Protein AF-A0A225UL56-F1 (afdb_monomer)

Mean predicted aligned error: 12.38 Å

Structure (mmCIF, N/CA/C/O backbone):
data_AF-A0A225UL56-F1
#
_entry.id   AF-A0A225UL56-F1
#
loop_
_atom_site.group_PDB
_atom_site.id
_atom_site.type_symbol
_atom_site.label_atom_id
_atom_site.label_alt_id
_atom_site.label_comp_id
_atom_site.label_asym_id
_atom_site.label_entity_id
_atom_site.label_seq_id
_atom_site.pdbx_PDB_ins_code
_atom_site.Cartn_x
_atom_site.Cartn_y
_atom_site.Cartn_z
_atom_site.occupancy
_atom_site.B_iso_or_equiv
_atom_site.auth_seq_id
_atom_site.auth_comp_id
_atom_site.auth_asym_id
_atom_site.auth_atom_id
_atom_site.pdbx_PDB_model_num
ATOM 1 N N . MET A 1 1 ? -12.114 10.632 40.392 1.00 34.44 1 MET A N 1
ATOM 2 C CA . MET A 1 1 ? -12.798 10.883 39.107 1.00 34.44 1 MET A CA 1
ATOM 3 C C . MET A 1 1 ? -12.278 9.846 38.124 1.00 34.44 1 MET A C 1
ATOM 5 O O . MET A 1 1 ? -11.127 9.931 37.716 1.00 34.44 1 MET A O 1
ATOM 9 N N . VAL A 1 2 ? -13.043 8.779 37.888 1.00 37.81 2 VAL A N 1
ATOM 10 C CA . VAL A 1 2 ? -12.653 7.705 36.964 1.00 37.81 2 VAL A CA 1
ATOM 11 C C . VAL A 1 2 ? -12.812 8.267 35.557 1.00 37.81 2 VAL A C 1
ATOM 13 O O . VAL A 1 2 ? -13.926 8.554 35.137 1.00 37.81 2 VAL A O 1
ATOM 16 N N . SER A 1 3 ? -11.691 8.495 34.872 1.00 35.12 3 SER A N 1
ATOM 17 C CA . SER A 1 3 ? -11.673 8.811 33.445 1.00 35.12 3 SER A CA 1
ATOM 18 C C . SER A 1 3 ? -12.254 7.604 32.708 1.00 35.12 3 SER A C 1
ATOM 20 O O . SER A 1 3 ? -11.612 6.560 32.590 1.00 35.12 3 SER A O 1
ATOM 22 N N . THR A 1 4 ? -13.517 7.715 32.305 1.00 38.25 4 THR A N 1
ATOM 23 C CA . THR A 1 4 ? -14.174 6.797 31.379 1.00 38.25 4 THR A CA 1
ATOM 24 C C . THR A 1 4 ? -13.360 6.791 30.092 1.00 38.25 4 THR A C 1
ATOM 26 O O . THR A 1 4 ? -13.407 7.742 29.317 1.00 38.25 4 THR A O 1
ATOM 29 N N . LYS A 1 5 ? -12.557 5.740 29.891 1.00 45.22 5 LYS A N 1
ATOM 30 C CA . LYS A 1 5 ? -11.929 5.462 28.599 1.00 45.22 5 LYS A CA 1
ATOM 31 C C . LYS A 1 5 ? -13.057 5.286 27.587 1.00 45.22 5 LYS A C 1
ATOM 33 O O . LYS A 1 5 ? -13.780 4.295 27.662 1.00 45.22 5 LYS A O 1
ATOM 38 N N . GLU A 1 6 ? -13.212 6.244 26.680 1.00 49.12 6 GLU A N 1
ATOM 39 C CA . GLU A 1 6 ? -14.076 6.092 25.513 1.00 49.12 6 GLU A CA 1
ATOM 40 C C . GLU A 1 6 ? -13.700 4.795 24.795 1.00 49.12 6 GLU A C 1
ATOM 42 O O . GLU A 1 6 ? -12.544 4.582 24.408 1.00 49.12 6 GLU A O 1
ATOM 47 N N . VAL A 1 7 ? -14.673 3.899 24.661 1.00 53.78 7 VAL A N 1
ATOM 48 C CA . VAL A 1 7 ? -14.524 2.689 23.860 1.00 53.78 7 VAL A CA 1
ATOM 49 C C . VAL A 1 7 ? -14.506 3.145 22.407 1.00 53.78 7 VAL A C 1
ATOM 51 O O . VAL A 1 7 ? -15.547 3.420 21.821 1.00 53.78 7 VAL A O 1
ATOM 54 N N . LYS A 1 8 ? -13.306 3.296 21.841 1.00 65.88 8 LYS A N 1
ATOM 55 C CA . LYS A 1 8 ? -13.138 3.664 20.434 1.00 65.88 8 LYS A CA 1
ATOM 56 C C . LYS A 1 8 ? -13.621 2.508 19.566 1.00 65.88 8 LYS A C 1
ATOM 58 O O . LYS A 1 8 ? -12.985 1.455 19.529 1.00 65.88 8 LYS A O 1
ATOM 63 N N . LYS A 1 9 ? -14.758 2.712 18.910 1.00 79.00 9 LYS A N 1
ATOM 64 C CA . LYS A 1 9 ? -15.324 1.794 17.927 1.00 79.00 9 LYS A CA 1
ATOM 65 C C . LYS A 1 9 ? -14.657 2.033 16.576 1.00 79.00 9 LYS A C 1
ATOM 67 O O . LYS A 1 9 ? -14.418 3.180 16.208 1.00 79.00 9 LYS A O 1
ATOM 72 N N . LEU A 1 10 ? -14.321 0.956 15.873 1.00 82.31 10 LEU A N 1
ATOM 73 C CA . LEU A 1 10 ? -13.867 1.044 14.491 1.00 82.31 10 LEU A CA 1
ATOM 74 C C . LEU A 1 10 ? -15.100 1.078 13.583 1.00 82.31 10 LEU A C 1
ATOM 76 O O . LEU A 1 10 ? -15.947 0.191 13.681 1.00 82.31 10 LEU A O 1
ATOM 80 N N . VAL A 1 11 ? -15.182 2.104 12.742 1.00 85.94 11 VAL A N 1
ATOM 81 C CA . VAL A 1 11 ? -16.261 2.320 11.774 1.00 85.94 11 VAL A CA 1
ATOM 82 C C . VAL A 1 11 ? -15.654 2.571 10.400 1.00 85.94 11 VAL A C 1
ATOM 84 O O . VAL A 1 11 ? -14.568 3.151 10.293 1.00 85.94 11 VAL A O 1
ATOM 87 N N . TRP A 1 12 ? -16.348 2.114 9.369 1.00 85.56 12 TRP A N 1
ATOM 88 C CA . TRP A 1 12 ? -16.121 2.523 7.993 1.00 85.56 12 TRP A CA 1
ATOM 89 C C . TRP A 1 12 ? -17.016 3.710 7.693 1.00 85.56 12 TRP A C 1
ATOM 91 O O . TRP A 1 12 ? -18.148 3.758 8.160 1.00 85.56 12 TRP A O 1
ATOM 101 N N . HIS A 1 13 ? -16.497 4.658 6.933 1.00 87.06 13 HIS A N 1
ATOM 102 C CA . HIS A 1 13 ? -17.225 5.849 6.533 1.00 87.06 13 HIS A CA 1
ATOM 103 C C . HIS A 1 13 ? -17.124 5.956 5.020 1.00 87.06 13 HIS A C 1
ATOM 105 O O . HIS A 1 13 ? -16.009 6.018 4.490 1.00 87.06 13 HIS A O 1
ATOM 111 N N . ASP A 1 14 ? -18.266 5.967 4.343 1.00 84.69 14 ASP A N 1
ATOM 112 C CA . ASP A 1 14 ? -18.319 6.196 2.905 1.00 84.69 14 ASP A CA 1
ATOM 113 C C . ASP A 1 14 ? -18.088 7.681 2.599 1.00 84.69 14 ASP A C 1
ATOM 115 O O . ASP A 1 14 ? -18.605 8.560 3.287 1.00 84.69 14 ASP A O 1
ATOM 119 N N . VAL A 1 15 ? -17.241 7.980 1.617 1.00 84.31 15 VAL A N 1
ATOM 120 C CA . VAL A 1 15 ? -16.851 9.368 1.317 1.00 84.31 15 VAL A CA 1
ATOM 121 C C . VAL A 1 15 ? -17.956 10.117 0.569 1.00 84.31 15 VAL A C 1
ATOM 123 O O . VAL A 1 15 ? -18.058 11.332 0.724 1.00 84.31 15 VAL A O 1
ATOM 126 N N . ASP A 1 16 ? -18.775 9.410 -0.210 1.00 83.50 16 ASP A N 1
ATOM 127 C CA . ASP A 1 16 ? -19.779 9.999 -1.092 1.00 83.50 16 ASP A CA 1
ATOM 128 C C . ASP A 1 16 ? -21.167 10.050 -0.434 1.00 83.50 16 ASP A C 1
ATOM 130 O O . ASP A 1 16 ? -21.890 11.034 -0.602 1.00 83.50 16 ASP A O 1
ATOM 134 N N . SER A 1 17 ? -21.551 9.013 0.320 1.00 80.56 17 SER A N 1
ATOM 135 C CA . SER A 1 17 ? -22.854 8.915 0.991 1.00 80.56 17 SER A CA 1
ATOM 136 C C . SER A 1 17 ? -22.853 9.406 2.442 1.00 80.56 17 SER A C 1
ATOM 138 O O . SER A 1 17 ? -23.930 9.585 3.009 1.00 80.56 17 SER A O 1
ATOM 140 N N . GLU A 1 18 ? -21.675 9.639 3.038 1.00 78.88 18 GLU A N 1
ATOM 141 C CA . GLU A 1 18 ? -21.493 9.951 4.470 1.00 78.88 18 GLU A CA 1
ATOM 142 C C . GLU A 1 18 ? -22.107 8.896 5.413 1.00 78.88 18 GLU A C 1
ATOM 144 O O . GLU A 1 18 ? -22.365 9.151 6.591 1.00 78.88 18 GLU A O 1
ATOM 149 N N . GLU A 1 19 ? -22.350 7.685 4.907 1.00 81.12 19 GLU A N 1
ATOM 150 C CA . GLU A 1 19 ? -22.890 6.593 5.705 1.00 81.12 19 GLU A CA 1
ATOM 151 C C . GLU A 1 19 ? -21.788 5.900 6.509 1.00 81.12 19 GLU A C 1
ATOM 153 O O . GLU A 1 19 ? -20.673 5.661 6.032 1.00 81.12 19 GLU A O 1
ATOM 158 N N . GLU A 1 20 ? -22.126 5.538 7.747 1.00 81.38 20 GLU A N 1
ATOM 159 C CA . GLU A 1 20 ? -21.243 4.791 8.633 1.00 81.38 20 GLU A CA 1
ATOM 160 C C . GLU A 1 20 ? -21.625 3.309 8.667 1.00 81.38 20 GLU A C 1
ATOM 162 O O . GLU A 1 20 ? -22.771 2.943 8.938 1.00 81.38 20 GLU A O 1
ATOM 167 N N . TYR A 1 21 ? -20.633 2.447 8.457 1.00 78.38 21 TYR A N 1
ATOM 168 C CA . TYR A 1 21 ? -20.778 0.997 8.485 1.00 78.38 21 TYR A CA 1
ATOM 169 C C . TYR A 1 21 ? -19.940 0.388 9.612 1.00 78.38 21 TYR A C 1
ATOM 171 O O . TYR A 1 21 ? -18.790 0.766 9.855 1.00 78.38 21 TYR A O 1
ATOM 179 N N . GLU A 1 22 ? -20.505 -0.595 10.313 1.00 72.44 22 GLU A N 1
ATOM 180 C CA . GLU A 1 22 ? -19.836 -1.286 11.415 1.00 72.44 22 GLU A CA 1
ATOM 181 C C . GLU A 1 22 ? -19.309 -2.662 10.989 1.00 72.44 22 GLU A C 1
ATOM 183 O O . GLU A 1 22 ? -20.004 -3.460 10.353 1.00 72.44 22 GLU A O 1
ATOM 188 N N . LEU A 1 23 ? -18.105 -3.005 11.450 1.00 66.94 23 LEU A N 1
ATOM 189 C CA . LEU A 1 23 ? -17.607 -4.383 11.426 1.00 66.94 23 LEU A CA 1
ATOM 190 C C . LEU A 1 23 ? -18.584 -5.286 12.210 1.00 66.94 23 LEU A C 1
ATOM 192 O O . LEU A 1 23 ? -18.808 -5.018 13.394 1.00 66.94 23 LEU A O 1
ATOM 196 N N . PRO A 1 24 ? -19.171 -6.352 11.617 1.00 53.41 24 PRO A N 1
ATOM 197 C CA . PRO A 1 24 ? -18.572 -7.228 10.610 1.00 53.41 24 PRO A CA 1
ATOM 198 C C . PRO A 1 24 ? -19.297 -7.247 9.245 1.00 53.41 24 PRO A C 1
ATOM 200 O O . PRO A 1 24 ? -19.186 -8.246 8.526 1.00 53.41 24 PRO A O 1
ATOM 203 N N . GLN A 1 25 ? -20.059 -6.205 8.887 1.00 53.88 25 GLN A N 1
ATOM 204 C CA . GLN A 1 25 ? -20.783 -6.157 7.600 1.00 53.88 25 GLN A CA 1
ATOM 205 C C . GLN A 1 25 ? -19.860 -6.223 6.373 1.00 53.88 25 GLN A C 1
ATOM 207 O O . GLN A 1 25 ? -20.285 -6.683 5.316 1.00 53.88 25 GLN A O 1
ATOM 212 N N . ASP A 1 26 ? -18.586 -5.898 6.564 1.00 55.56 26 ASP A N 1
ATOM 213 C CA . ASP A 1 26 ? -17.459 -6.003 5.644 1.00 55.56 26 ASP A CA 1
ATOM 214 C C . ASP A 1 26 ? -17.478 -7.248 4.751 1.00 55.56 26 ASP A C 1
ATOM 216 O O . ASP A 1 26 ? -17.245 -7.140 3.555 1.00 55.56 26 ASP A O 1
ATOM 220 N N . LYS A 1 27 ? -17.799 -8.441 5.275 1.00 52.59 27 LYS A N 1
ATOM 221 C CA . LYS A 1 27 ? -17.777 -9.658 4.440 1.00 52.59 27 LYS A CA 1
ATOM 222 C C . LYS A 1 27 ? -18.789 -9.629 3.293 1.00 52.59 27 LYS A C 1
ATOM 224 O O . LYS A 1 27 ? -18.485 -10.173 2.242 1.00 52.59 27 LYS A O 1
ATOM 229 N N . ARG A 1 28 ? -19.948 -8.988 3.475 1.00 52.50 28 ARG A N 1
ATOM 230 C CA . ARG A 1 28 ? -20.975 -8.910 2.424 1.00 52.50 28 ARG A CA 1
ATOM 231 C C . ARG A 1 28 ? -20.579 -7.954 1.302 1.00 52.50 28 ARG A C 1
ATOM 233 O O . ARG A 1 28 ? -20.776 -8.292 0.145 1.00 52.50 28 ARG A O 1
ATOM 240 N N . MET A 1 29 ? -19.930 -6.835 1.631 1.00 56.97 29 MET A N 1
ATOM 241 C CA . MET A 1 29 ? -19.475 -5.860 0.629 1.00 56.97 29 MET A CA 1
ATOM 242 C C . MET A 1 29 ? -18.429 -6.442 -0.336 1.00 56.97 29 MET A C 1
ATOM 244 O O . MET A 1 29 ? -18.425 -6.094 -1.510 1.00 56.97 29 MET A O 1
ATOM 248 N N . PHE A 1 30 ? -17.576 -7.368 0.122 1.00 57.66 30 PHE A N 1
ATOM 249 C CA . PHE A 1 30 ? -16.600 -8.045 -0.751 1.00 57.66 30 PHE A CA 1
ATOM 250 C C . PHE A 1 30 ? -17.157 -9.292 -1.457 1.00 57.66 30 PHE A C 1
ATOM 252 O O . PHE A 1 30 ? -16.570 -9.745 -2.439 1.00 57.66 30 PHE A O 1
ATOM 259 N N . GLU A 1 31 ? -18.251 -9.876 -0.956 1.00 54.19 31 GLU A N 1
ATOM 260 C CA . GLU A 1 31 ? -18.890 -11.069 -1.534 1.00 54.19 31 GLU A CA 1
ATOM 261 C C . GLU A 1 31 ? -19.831 -10.724 -2.702 1.00 54.19 31 GLU A C 1
ATOM 263 O O . GLU A 1 31 ? -19.957 -11.532 -3.622 1.00 54.19 31 GLU A O 1
ATOM 268 N N . ASP A 1 32 ? -20.415 -9.520 -2.722 1.00 56.44 32 ASP A N 1
ATOM 269 C CA . ASP A 1 32 ? -2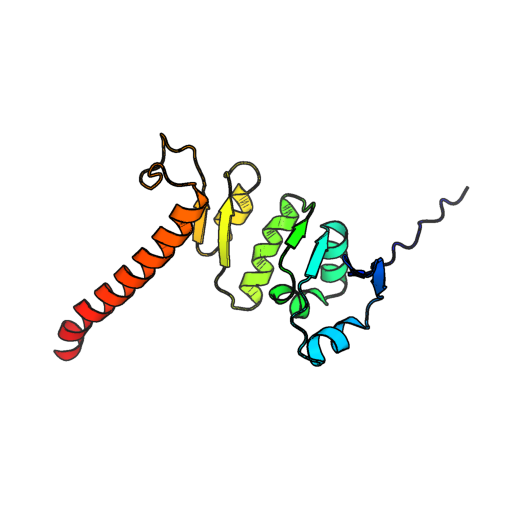1.355 -9.080 -3.769 1.00 56.44 32 ASP A CA 1
ATOM 270 C C . ASP A 1 32 ? -20.674 -8.579 -5.063 1.00 56.44 32 ASP A C 1
ATOM 272 O O . ASP A 1 32 ? -21.344 -8.223 -6.032 1.00 56.44 32 ASP A O 1
ATOM 276 N N . GLY A 1 33 ? -19.338 -8.624 -5.136 1.00 54.62 33 GLY A N 1
ATOM 277 C CA . GLY A 1 33 ? -18.587 -8.315 -6.359 1.00 54.62 33 GLY A CA 1
ATOM 278 C C . GLY A 1 33 ? -18.495 -6.825 -6.696 1.00 54.62 33 GLY A C 1
ATOM 279 O O . GLY A 1 33 ? -18.122 -6.484 -7.819 1.00 54.62 33 GLY A O 1
ATOM 280 N N . GLU A 1 34 ? -18.809 -5.944 -5.746 1.00 62.03 34 GLU A N 1
ATOM 281 C CA . GLU A 1 34 ? -18.549 -4.514 -5.885 1.00 62.03 34 GLU A CA 1
ATOM 282 C C . GLU A 1 34 ? -17.050 -4.231 -5.711 1.00 62.03 34 GLU A C 1
ATOM 284 O O . GLU A 1 34 ? -16.389 -4.753 -4.808 1.00 62.03 34 GLU A O 1
ATOM 289 N N . ASP A 1 35 ? -16.487 -3.415 -6.606 1.00 67.50 35 ASP A N 1
ATOM 290 C CA . ASP A 1 35 ? -15.071 -3.041 -6.580 1.00 67.50 35 ASP A CA 1
ATOM 291 C C . ASP A 1 35 ? -14.843 -1.949 -5.521 1.00 67.50 35 ASP A C 1
ATOM 293 O O . ASP A 1 35 ? -14.681 -0.768 -5.818 1.00 67.50 35 ASP A O 1
ATOM 297 N N . VAL A 1 36 ? -14.925 -2.340 -4.246 1.00 75.19 36 VAL A N 1
ATOM 298 C CA . VAL A 1 36 ? -14.833 -1.416 -3.108 1.00 75.19 36 VAL A CA 1
ATOM 299 C C . VAL A 1 36 ? -13.375 -1.143 -2.765 1.00 75.19 36 VAL A C 1
ATOM 301 O O . VAL A 1 36 ? -12.644 -2.059 -2.371 1.00 75.19 36 VAL A O 1
ATOM 304 N N . GLU A 1 37 ? -12.956 0.123 -2.868 1.00 83.06 37 GLU A N 1
ATOM 305 C CA . GLU A 1 37 ? -11.645 0.614 -2.436 1.00 83.06 37 GLU A CA 1
ATOM 306 C C . GLU A 1 37 ? -11.631 1.131 -1.004 1.00 83.06 37 GLU A C 1
ATOM 308 O O . GLU A 1 37 ? -12.336 2.068 -0.650 1.00 83.06 37 GLU A O 1
ATOM 313 N N . LEU A 1 38 ? -10.763 0.544 -0.174 1.00 85.88 38 LEU A N 1
ATOM 314 C CA . LEU A 1 38 ? -10.653 0.921 1.229 1.00 85.88 38 LEU A CA 1
ATOM 315 C C . LEU A 1 38 ? -9.478 1.870 1.469 1.00 85.88 38 LEU A C 1
ATOM 317 O O . LEU A 1 38 ? -8.367 1.690 0.951 1.00 85.88 38 LEU A O 1
ATOM 321 N N . ALA A 1 39 ? -9.708 2.827 2.364 1.00 88.31 39 ALA A N 1
ATOM 322 C CA . ALA A 1 39 ? -8.688 3.679 2.953 1.00 88.31 39 ALA A CA 1
ATOM 323 C C . ALA A 1 39 ? -8.654 3.473 4.472 1.00 88.31 39 ALA A C 1
ATOM 325 O O . ALA A 1 39 ? -9.683 3.517 5.142 1.00 88.31 39 ALA A O 1
ATOM 326 N N . VAL A 1 40 ? -7.466 3.251 5.037 1.00 87.94 40 VAL A N 1
ATOM 327 C CA . VAL A 1 40 ? -7.303 2.921 6.461 1.00 87.94 40 VAL A CA 1
ATOM 328 C C . VAL A 1 40 ? -6.322 3.881 7.126 1.00 87.94 40 VAL A C 1
ATOM 330 O O . VAL A 1 40 ? -5.233 4.147 6.619 1.00 87.94 40 VAL A O 1
ATOM 333 N N . THR A 1 41 ? -6.695 4.388 8.302 1.00 88.44 41 THR A N 1
ATOM 334 C CA . THR A 1 41 ? -5.808 5.208 9.142 1.00 88.44 41 THR A CA 1
ATOM 335 C C . THR A 1 41 ? -4.867 4.337 9.976 1.00 88.44 41 THR A C 1
ATOM 337 O O . THR A 1 41 ? -5.194 3.203 10.323 1.00 88.44 41 THR A O 1
ATOM 340 N N . GLY A 1 42 ? -3.714 4.867 10.391 1.00 84.50 42 GLY A N 1
ATOM 341 C CA . GLY A 1 42 ? -2.747 4.105 11.193 1.00 84.50 42 GLY A CA 1
ATOM 342 C C . GLY A 1 42 ? -3.301 3.523 12.496 1.00 84.50 42 GLY A C 1
ATOM 343 O O . GLY A 1 42 ? -2.944 2.407 12.872 1.00 84.50 42 GLY A O 1
ATOM 344 N N . VAL A 1 43 ? -4.225 4.223 13.160 1.00 85.75 43 VAL A N 1
ATOM 345 C CA . VAL A 1 43 ? -4.879 3.714 14.378 1.00 85.75 43 VAL A CA 1
ATOM 346 C C . VAL A 1 43 ? -5.811 2.544 14.047 1.00 85.75 43 VAL A C 1
ATOM 348 O O . VAL A 1 43 ? -5.752 1.509 14.712 1.00 85.75 43 VAL A O 1
ATOM 351 N N . ALA A 1 44 ? -6.623 2.683 12.995 1.00 86.50 44 ALA A N 1
ATOM 352 C CA . ALA A 1 44 ? -7.512 1.627 12.516 1.00 86.50 44 ALA A CA 1
ATOM 353 C C . ALA A 1 44 ? -6.732 0.390 12.051 1.00 86.50 44 ALA A C 1
ATOM 355 O O . ALA A 1 44 ? -7.101 -0.733 12.382 1.00 86.50 44 ALA A O 1
ATOM 356 N N . PHE A 1 45 ? -5.603 0.583 11.365 1.00 83.88 45 PHE A N 1
ATOM 357 C CA . PHE A 1 45 ? -4.736 -0.505 10.922 1.00 83.88 45 PHE A CA 1
ATOM 358 C C . PHE A 1 45 ? -4.221 -1.344 12.094 1.00 83.88 45 PHE A C 1
ATOM 360 O O . PHE A 1 45 ? -4.321 -2.569 12.063 1.00 83.88 45 PHE A O 1
ATOM 367 N N . VAL A 1 46 ? -3.709 -0.705 13.154 1.00 82.56 46 VAL A N 1
ATOM 368 C CA . VAL A 1 46 ? -3.242 -1.413 14.360 1.00 82.56 46 VAL A CA 1
ATOM 369 C C . VAL A 1 46 ? -4.381 -2.209 15.002 1.00 82.56 46 VAL A C 1
ATOM 371 O O . VAL A 1 46 ? -4.172 -3.340 15.443 1.00 82.56 46 VAL A O 1
ATOM 374 N N . TYR A 1 47 ? -5.594 -1.655 15.001 1.00 84.62 47 TYR A N 1
ATOM 375 C CA . TYR A 1 47 ? -6.777 -2.328 15.527 1.00 84.62 47 TYR A CA 1
ATOM 376 C C . TYR A 1 47 ? -7.180 -3.550 14.677 1.00 84.62 47 TYR A C 1
ATOM 378 O O . TYR A 1 47 ? -7.325 -4.650 15.210 1.00 84.62 47 TYR A O 1
ATOM 386 N N . LEU A 1 48 ? -7.253 -3.410 13.348 1.00 81.88 48 LEU A N 1
ATOM 387 C CA . LEU A 1 48 ? -7.529 -4.504 12.398 1.00 81.88 48 LEU A CA 1
ATOM 388 C C . LEU A 1 48 ? -6.481 -5.621 12.463 1.00 81.88 48 LEU A C 1
ATOM 390 O O . LEU A 1 48 ? -6.799 -6.807 12.334 1.00 81.88 48 LEU A O 1
ATOM 394 N N . VAL A 1 49 ? -5.220 -5.245 12.679 1.00 81.12 49 VAL A N 1
ATOM 395 C CA . VAL A 1 49 ? -4.110 -6.169 12.910 1.00 81.12 49 VAL A CA 1
ATOM 396 C C . VAL A 1 49 ? -4.318 -6.969 14.193 1.00 81.12 49 VAL A C 1
ATOM 398 O O . VAL A 1 49 ? -4.147 -8.188 14.165 1.00 81.12 49 VAL A O 1
ATOM 401 N N . ALA A 1 50 ? -4.687 -6.309 15.295 1.00 82.56 50 ALA A N 1
ATOM 402 C CA . ALA A 1 50 ? -4.925 -6.960 16.581 1.00 82.56 50 ALA A CA 1
ATOM 403 C C . ALA A 1 50 ? -6.129 -7.917 16.537 1.00 82.56 50 ALA A C 1
ATOM 405 O O . ALA A 1 50 ? -6.096 -8.969 17.169 1.00 82.56 50 ALA A O 1
ATOM 406 N N . MET A 1 51 ? -7.153 -7.594 15.741 1.00 80.56 51 MET A N 1
ATOM 407 C CA . MET A 1 51 ? -8.317 -8.459 15.510 1.00 80.56 51 MET A CA 1
ATOM 408 C C . MET A 1 51 ? -8.054 -9.607 14.522 1.00 80.56 51 MET A C 1
ATOM 410 O O . MET A 1 51 ? -8.901 -10.480 14.353 1.00 80.56 51 MET A O 1
ATOM 414 N N . GLY A 1 52 ? -6.910 -9.614 13.829 1.00 79.12 52 GLY A N 1
ATOM 415 C CA . GLY A 1 52 ? -6.566 -10.642 12.842 1.00 79.12 52 GLY A CA 1
ATOM 416 C C . GLY A 1 52 ? -7.338 -10.559 11.519 1.00 79.12 52 GLY A C 1
ATOM 417 O O . GLY A 1 52 ? -7.143 -11.413 10.656 1.00 79.12 52 GLY A O 1
ATOM 418 N N . GLN A 1 53 ? -8.166 -9.531 11.315 1.00 78.88 53 GLN A N 1
ATOM 419 C CA . GLN A 1 53 ? -8.980 -9.379 10.102 1.00 78.88 53 GLN A CA 1
ATOM 420 C C . GLN A 1 53 ? -8.236 -8.725 8.933 1.00 78.88 53 GLN A C 1
ATOM 422 O O . GLN A 1 53 ? -8.685 -8.8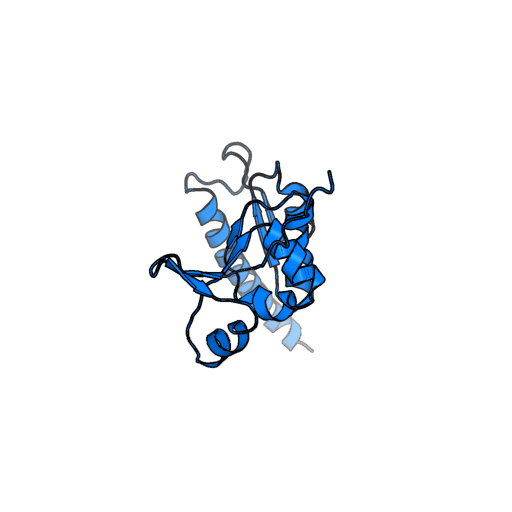00 7.793 1.00 78.88 53 GLN A O 1
ATOM 427 N N . ILE A 1 54 ? -7.052 -8.159 9.185 1.00 79.44 54 ILE A N 1
ATOM 428 C CA . ILE A 1 54 ? -6.282 -7.447 8.162 1.00 79.44 54 ILE A CA 1
ATOM 429 C C . ILE A 1 54 ? -5.970 -8.308 6.930 1.00 79.44 54 ILE A C 1
ATOM 431 O O . ILE A 1 54 ? -5.995 -7.796 5.821 1.00 79.44 54 ILE A O 1
ATOM 435 N N . LYS A 1 55 ? -5.729 -9.620 7.088 1.00 77.69 55 LYS A N 1
ATOM 436 C CA . LYS A 1 55 ? -5.277 -10.493 5.988 1.00 77.69 55 LYS A CA 1
ATOM 437 C C . LYS A 1 55 ? -6.251 -10.547 4.808 1.00 77.69 55 LYS A C 1
ATOM 439 O O . LYS A 1 55 ? -5.792 -10.568 3.674 1.00 77.69 55 LYS A O 1
ATOM 444 N N . GLY A 1 56 ? -7.557 -10.563 5.081 1.00 77.88 56 GLY A N 1
ATOM 445 C CA . GLY A 1 56 ? -8.584 -10.562 4.035 1.00 77.88 56 GLY A CA 1
ATOM 446 C C . GLY A 1 56 ? -8.761 -9.196 3.373 1.00 77.88 56 GLY A C 1
ATOM 447 O O . GLY A 1 56 ? -9.171 -9.128 2.227 1.00 77.88 56 GLY A O 1
ATOM 448 N N . LEU A 1 57 ? -8.395 -8.119 4.072 1.00 79.06 57 LEU A N 1
ATOM 449 C CA . LEU A 1 57 ? -8.586 -6.741 3.619 1.00 79.06 57 LEU A CA 1
ATOM 450 C C . LEU A 1 57 ? -7.345 -6.148 2.941 1.00 79.06 57 LEU A C 1
ATOM 452 O O . LEU A 1 57 ? -7.471 -5.155 2.242 1.00 79.06 57 LEU A O 1
ATOM 456 N N . LEU A 1 58 ? -6.151 -6.731 3.119 1.00 78.75 58 LEU A N 1
ATOM 457 C CA . LEU A 1 58 ? -4.888 -6.175 2.603 1.00 78.75 58 LEU A CA 1
ATOM 458 C C . LEU A 1 58 ? -4.954 -5.819 1.112 1.00 78.75 58 LEU A C 1
ATOM 460 O O . LEU A 1 58 ? -4.548 -4.729 0.737 1.00 78.75 58 LEU A O 1
ATOM 464 N N . LEU A 1 59 ? -5.498 -6.707 0.274 1.00 78.44 59 LEU A N 1
ATOM 465 C CA . LEU A 1 59 ? -5.606 -6.464 -1.170 1.00 78.44 59 LEU A CA 1
ATOM 466 C C . LEU A 1 59 ? -6.749 -5.501 -1.534 1.00 78.44 59 LEU A C 1
ATOM 468 O O . LEU A 1 59 ? -6.740 -4.945 -2.629 1.00 78.44 59 LEU A O 1
ATOM 472 N N . HIS A 1 60 ? -7.694 -5.277 -0.614 1.00 80.44 60 HIS A N 1
ATOM 473 C CA . HIS A 1 60 ? -8.808 -4.336 -0.759 1.00 80.44 60 HIS A CA 1
ATOM 474 C C . HIS A 1 60 ? -8.465 -2.903 -0.301 1.00 80.44 60 HIS A C 1
ATOM 476 O O . HIS A 1 60 ? -9.193 -1.956 -0.595 1.00 80.44 60 HIS A O 1
ATOM 482 N N . ILE A 1 61 ? -7.340 -2.714 0.396 1.00 83.50 61 ILE A N 1
ATOM 483 C CA . ILE A 1 61 ? -6.906 -1.408 0.897 1.00 83.50 61 ILE A CA 1
ATOM 484 C C . ILE A 1 61 ? -5.926 -0.774 -0.085 1.00 83.50 61 ILE A C 1
ATOM 486 O O . ILE A 1 61 ? -4.852 -1.306 -0.353 1.00 83.50 61 ILE A O 1
ATOM 490 N N . ARG A 1 62 ? -6.295 0.397 -0.603 1.00 83.31 62 ARG A N 1
ATOM 491 C CA . ARG A 1 62 ? -5.480 1.181 -1.544 1.00 83.31 62 ARG A CA 1
ATOM 492 C C . ARG A 1 62 ? -4.663 2.243 -0.830 1.00 83.31 62 ARG A C 1
ATOM 494 O O . ARG A 1 62 ? -3.532 2.528 -1.216 1.00 83.31 62 ARG A O 1
ATOM 501 N N . ILE A 1 63 ? -5.235 2.823 0.222 1.00 86.38 63 ILE A N 1
ATOM 502 C CA . ILE A 1 63 ? -4.672 3.991 0.894 1.00 86.38 63 ILE A CA 1
ATOM 503 C C . ILE A 1 63 ? -4.428 3.669 2.364 1.00 86.38 63 ILE A C 1
ATOM 505 O O . ILE A 1 63 ? -5.344 3.324 3.109 1.00 86.38 63 ILE A O 1
ATOM 509 N N . TYR A 1 64 ? -3.185 3.860 2.799 1.00 85.31 64 TYR A N 1
ATOM 510 C CA . TYR A 1 64 ? -2.803 3.843 4.207 1.00 85.31 64 TYR A CA 1
ATOM 511 C C . TYR A 1 64 ? -2.409 5.256 4.623 1.00 85.31 64 TYR A C 1
ATOM 513 O O . TYR A 1 64 ? -1.426 5.804 4.125 1.00 85.31 64 TYR A O 1
ATOM 521 N N . SER A 1 65 ? -3.164 5.865 5.534 1.00 86.00 65 SER A N 1
ATOM 522 C CA . SER A 1 65 ? -2.947 7.253 5.947 1.00 86.00 65 SER A CA 1
ATOM 523 C C . SER A 1 65 ? -2.464 7.351 7.392 1.00 86.00 65 SER A C 1
ATOM 525 O O . SER A 1 65 ? -2.795 6.533 8.251 1.00 86.00 65 SER A O 1
ATOM 527 N N . ARG A 1 66 ? -1.664 8.389 7.679 1.00 82.62 66 ARG A N 1
ATOM 528 C CA . ARG A 1 66 ? -1.182 8.710 9.040 1.00 82.62 66 ARG A CA 1
ATOM 529 C C . ARG A 1 66 ? -0.485 7.524 9.730 1.00 82.62 66 ARG A C 1
ATOM 531 O O . ARG A 1 66 ? -0.602 7.346 10.942 1.00 82.62 66 ARG A O 1
ATOM 538 N N . MET A 1 67 ? 0.231 6.714 8.954 1.00 79.75 67 MET A N 1
ATOM 539 C CA . MET A 1 67 ? 1.017 5.596 9.467 1.00 79.75 67 MET A CA 1
ATOM 540 C C . MET A 1 67 ? 2.252 6.127 10.198 1.00 79.75 67 MET A C 1
ATOM 542 O O . MET A 1 67 ? 2.918 7.053 9.737 1.00 79.75 67 MET A O 1
ATOM 546 N N . THR A 1 68 ? 2.582 5.536 11.343 1.00 71.38 68 THR A N 1
ATOM 547 C CA . THR A 1 68 ? 3.898 5.723 11.963 1.00 71.38 68 THR A CA 1
ATOM 548 C C . THR A 1 68 ? 4.978 5.044 11.122 1.00 71.38 68 THR A C 1
ATOM 550 O O . THR A 1 68 ? 4.682 4.160 10.319 1.00 71.38 68 THR A O 1
ATOM 553 N N . ARG A 1 69 ? 6.248 5.419 11.330 1.00 63.34 69 ARG A N 1
ATOM 554 C CA . ARG A 1 69 ? 7.406 4.814 10.638 1.00 63.34 69 ARG A CA 1
ATOM 555 C C . ARG A 1 69 ? 7.421 3.278 10.741 1.00 63.34 69 ARG A C 1
ATOM 557 O O . ARG A 1 69 ? 7.671 2.608 9.746 1.00 63.34 69 ARG A O 1
ATOM 564 N N . ASP A 1 70 ? 7.030 2.726 11.893 1.00 61.88 70 ASP A N 1
ATOM 565 C CA . ASP A 1 70 ? 6.852 1.275 12.091 1.00 61.88 70 ASP A CA 1
ATOM 566 C C . ASP A 1 70 ? 5.599 0.706 11.400 1.00 61.88 70 ASP A C 1
ATOM 568 O O . ASP A 1 70 ? 5.531 -0.479 11.088 1.00 61.88 70 ASP A O 1
ATOM 572 N N . GLY A 1 71 ? 4.597 1.541 11.126 1.00 55.25 71 GLY A N 1
ATOM 573 C CA . GLY A 1 71 ? 3.384 1.164 10.404 1.00 55.25 71 GLY A CA 1
ATOM 574 C C . GLY A 1 71 ? 3.633 0.878 8.921 1.00 55.25 71 GLY A C 1
ATOM 575 O O . GLY A 1 71 ? 2.993 -0.010 8.364 1.00 55.25 71 GLY A O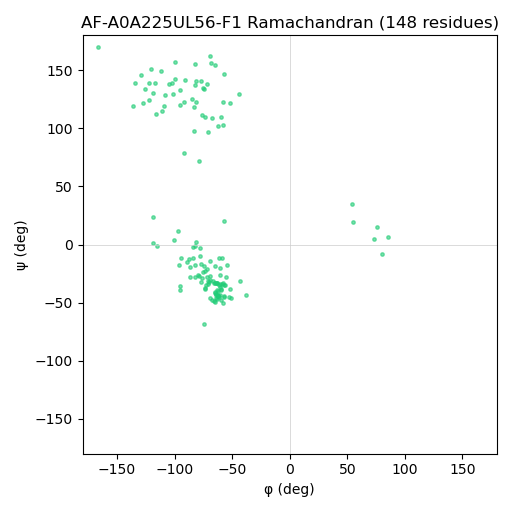 1
ATOM 576 N N . ILE A 1 72 ? 4.601 1.554 8.289 1.00 55.62 72 ILE A N 1
ATOM 577 C CA . ILE A 1 72 ? 4.983 1.306 6.885 1.00 55.62 72 ILE A CA 1
ATOM 578 C C . ILE A 1 72 ? 5.732 -0.040 6.743 1.00 55.62 72 ILE A C 1
ATOM 580 O O . ILE A 1 72 ? 5.660 -0.690 5.700 1.00 55.62 72 ILE A O 1
ATOM 584 N N . VAL A 1 73 ? 6.311 -0.567 7.834 1.00 51.78 73 VAL A N 1
ATOM 585 C CA . VAL A 1 73 ? 6.776 -1.971 7.918 1.00 51.78 73 VAL A CA 1
ATOM 586 C C . VAL A 1 73 ? 5.608 -2.963 7.735 1.00 51.78 73 VAL A C 1
ATOM 588 O O . VAL A 1 73 ? 5.823 -4.142 7.452 1.00 51.78 73 VAL A O 1
ATOM 591 N N . GLY A 1 74 ? 4.355 -2.490 7.774 1.00 52.91 74 GLY A N 1
ATOM 592 C CA . GLY A 1 74 ? 3.162 -3.207 7.316 1.00 52.91 74 GLY A CA 1
ATOM 593 C C . GLY A 1 74 ? 3.235 -3.710 5.865 1.00 52.91 74 GLY A C 1
ATOM 594 O O . GLY A 1 74 ? 2.535 -4.667 5.529 1.00 52.91 74 GLY A O 1
ATOM 595 N N . GLY A 1 75 ? 4.146 -3.188 5.034 1.00 57.50 75 GLY A N 1
ATOM 596 C CA . GLY A 1 75 ? 4.499 -3.789 3.741 1.00 57.50 75 GLY A CA 1
ATOM 597 C C . GLY A 1 75 ? 4.957 -5.252 3.855 1.00 57.50 75 GLY A C 1
ATOM 598 O O . GLY A 1 75 ? 4.694 -6.052 2.960 1.00 57.50 75 GLY A O 1
ATOM 599 N N . LYS A 1 76 ? 5.530 -5.660 4.998 1.00 62.84 76 LYS A N 1
ATOM 600 C CA . LYS A 1 76 ? 5.880 -7.063 5.269 1.00 62.84 76 LYS A CA 1
ATOM 601 C C . LYS A 1 76 ? 4.672 -7.995 5.216 1.00 62.84 76 LYS A C 1
ATOM 603 O O . LYS A 1 76 ? 4.789 -9.113 4.728 1.00 62.84 76 LYS A O 1
ATOM 608 N N . ARG A 1 77 ? 3.496 -7.521 5.634 1.00 67.00 77 ARG A N 1
ATOM 609 C CA . ARG A 1 77 ? 2.269 -8.330 5.614 1.00 67.00 77 ARG A CA 1
ATOM 610 C C . ARG A 1 77 ? 1.730 -8.553 4.205 1.00 67.00 77 ARG A C 1
ATOM 612 O O . ARG A 1 77 ? 1.132 -9.591 3.963 1.00 67.00 77 ARG A O 1
ATOM 619 N N . HIS A 1 78 ? 1.986 -7.632 3.277 1.00 68.25 78 HIS A N 1
ATOM 620 C CA . HIS A 1 78 ? 1.689 -7.851 1.858 1.00 68.25 78 HIS A CA 1
ATOM 621 C C . HIS A 1 78 ? 2.612 -8.912 1.249 1.00 68.25 78 HIS A C 1
ATOM 623 O O . HIS A 1 78 ? 2.203 -9.653 0.367 1.00 68.25 78 HIS A O 1
ATOM 629 N N . MET A 1 79 ? 3.846 -9.045 1.740 1.00 60.72 79 MET A N 1
ATOM 630 C CA . MET A 1 79 ? 4.725 -10.137 1.306 1.00 60.72 79 MET A CA 1
ATOM 631 C C . MET A 1 79 ? 4.251 -11.493 1.844 1.00 60.72 79 MET A C 1
ATOM 633 O O . MET A 1 79 ? 4.345 -12.501 1.150 1.00 60.72 79 MET A O 1
ATOM 637 N N . GLU A 1 80 ? 3.682 -11.523 3.054 1.00 69.19 80 GLU A N 1
ATOM 638 C CA . GLU A 1 80 ? 3.109 -12.737 3.655 1.00 69.19 80 GLU A CA 1
ATOM 639 C C . GLU A 1 80 ? 1.888 -13.285 2.894 1.00 69.19 80 GLU A C 1
ATOM 641 O O . GLU A 1 80 ? 1.556 -14.458 3.062 1.00 69.19 80 GLU A O 1
ATOM 646 N N . THR A 1 81 ? 1.229 -12.487 2.044 1.00 69.44 81 THR A N 1
ATOM 647 C CA . THR A 1 81 ? 0.148 -12.972 1.165 1.00 69.44 81 THR A CA 1
ATOM 648 C C . THR A 1 81 ? 0.665 -13.597 -0.135 1.00 69.44 81 THR A C 1
ATOM 650 O O . THR A 1 81 ? -0.132 -14.092 -0.927 1.00 69.44 81 THR A O 1
ATOM 653 N N . GLY A 1 82 ? 1.985 -13.602 -0.361 1.00 71.69 82 GLY A N 1
ATOM 654 C CA . GLY A 1 82 ? 2.608 -14.083 -1.597 1.00 71.69 82 GLY A CA 1
ATOM 655 C C . GLY A 1 82 ? 2.675 -13.034 -2.711 1.00 71.69 82 GLY A C 1
ATOM 656 O O . GLY A 1 82 ? 3.076 -13.363 -3.827 1.00 71.69 82 GLY A O 1
ATOM 657 N N . ALA A 1 83 ? 2.308 -11.778 -2.437 1.00 75.81 83 ALA A N 1
ATOM 658 C CA . ALA A 1 83 ? 2.401 -10.704 -3.417 1.00 75.81 83 ALA A CA 1
ATOM 659 C C . ALA A 1 83 ? 3.847 -10.205 -3.582 1.00 75.81 83 ALA A C 1
ATOM 661 O O . ALA A 1 83 ? 4.591 -10.023 -2.613 1.00 75.81 83 ALA A O 1
ATOM 662 N N . THR A 1 84 ? 4.239 -9.912 -4.825 1.00 78.88 84 THR A N 1
ATOM 663 C CA . THR A 1 84 ? 5.483 -9.189 -5.108 1.00 78.88 84 THR A CA 1
ATOM 664 C C . THR A 1 84 ? 5.280 -7.708 -4.810 1.00 78.88 84 THR A C 1
ATOM 666 O O . THR A 1 84 ? 4.535 -7.014 -5.496 1.00 78.88 84 THR A O 1
ATOM 669 N N . THR A 1 85 ? 5.947 -7.223 -3.770 1.00 80.25 85 THR A N 1
ATOM 670 C CA . THR A 1 85 ? 5.863 -5.833 -3.309 1.00 80.25 85 THR A CA 1
ATOM 671 C C . THR A 1 85 ? 6.986 -4.973 -3.888 1.00 80.25 85 THR A C 1
ATOM 673 O O . THR A 1 85 ? 8.159 -5.347 -3.842 1.00 80.25 85 THR A O 1
ATOM 676 N N . GLY A 1 86 ? 6.631 -3.794 -4.393 1.00 81.00 86 GLY A N 1
ATOM 677 C CA . GLY A 1 86 ? 7.569 -2.727 -4.733 1.00 81.00 86 GLY A CA 1
ATOM 678 C C . GLY A 1 86 ? 7.237 -1.468 -3.937 1.00 81.00 86 GLY A C 1
ATOM 679 O O . GLY A 1 86 ? 6.079 -1.259 -3.582 1.00 81.00 86 GLY A O 1
ATOM 680 N N . MET A 1 87 ? 8.234 -0.637 -3.644 1.00 79.25 87 MET A N 1
ATOM 681 C CA . MET A 1 87 ? 8.019 0.647 -2.979 1.00 79.25 87 MET A CA 1
ATOM 682 C C . MET A 1 87 ? 8.818 1.752 -3.660 1.00 79.25 87 MET A C 1
ATOM 684 O O . MET A 1 87 ? 9.982 1.553 -3.998 1.00 79.25 87 MET A O 1
ATOM 688 N N . CYS A 1 88 ? 8.207 2.925 -3.813 1.00 79.12 88 CYS A N 1
ATOM 689 C CA . CYS A 1 88 ? 8.895 4.152 -4.187 1.00 79.12 88 CYS A CA 1
ATOM 690 C C . CYS A 1 88 ? 8.677 5.232 -3.123 1.00 79.12 88 CYS A C 1
ATOM 692 O O . CYS A 1 88 ? 7.567 5.363 -2.611 1.00 79.12 88 CYS A O 1
ATOM 694 N N . GLY A 1 89 ? 9.717 5.994 -2.793 1.00 76.88 89 GLY A N 1
ATOM 695 C CA . GLY A 1 89 ? 9.649 7.057 -1.786 1.00 76.88 89 GLY A CA 1
ATOM 696 C C . GLY A 1 89 ? 10.871 7.967 -1.838 1.00 76.88 89 GLY A C 1
ATOM 697 O O . GLY A 1 89 ? 11.848 7.650 -2.512 1.00 76.88 89 GLY A O 1
ATOM 698 N N . ASP A 1 90 ? 10.831 9.086 -1.124 1.00 74.62 90 ASP A N 1
ATOM 699 C CA . ASP A 1 90 ? 11.890 10.113 -1.106 1.00 74.62 90 ASP A CA 1
ATOM 700 C C . ASP A 1 90 ? 13.105 9.733 -0.231 1.00 74.62 90 ASP A C 1
ATOM 702 O O . ASP A 1 90 ? 14.103 10.447 -0.158 1.00 74.62 90 ASP A O 1
ATOM 706 N N . GLY A 1 91 ? 13.040 8.579 0.439 1.00 62.12 91 GLY A N 1
ATOM 707 C CA . GLY A 1 91 ? 14.136 8.003 1.214 1.00 62.12 91 GLY A CA 1
ATOM 708 C C . GLY A 1 91 ? 14.322 8.594 2.613 1.00 62.12 91 GLY A C 1
ATOM 709 O O . GLY A 1 91 ? 15.079 8.018 3.395 1.00 62.12 91 GLY A O 1
ATOM 710 N N . GLY A 1 92 ? 13.617 9.670 2.976 1.00 69.56 92 GLY A N 1
ATOM 711 C CA . GLY A 1 92 ? 13.695 10.258 4.315 1.00 69.56 92 GLY A CA 1
ATOM 712 C C . GLY A 1 92 ? 12.953 9.408 5.346 1.00 69.56 92 GLY A C 1
ATOM 713 O O . GLY A 1 92 ? 13.554 8.761 6.208 1.00 69.56 92 GLY A O 1
ATOM 714 N N . ASN A 1 93 ? 11.626 9.372 5.228 1.00 68.19 93 ASN A N 1
ATOM 715 C CA . ASN A 1 93 ? 10.755 8.616 6.136 1.00 68.19 93 ASN A CA 1
ATOM 716 C C . ASN A 1 93 ? 10.516 7.168 5.686 1.00 68.19 93 ASN A C 1
ATOM 718 O O . ASN A 1 93 ? 10.095 6.336 6.490 1.00 68.19 93 ASN A O 1
ATOM 722 N N . ASP A 1 94 ? 10.845 6.863 4.432 1.00 69.00 94 ASP A N 1
ATOM 723 C CA . ASP A 1 94 ? 10.524 5.595 3.777 1.00 69.00 94 ASP A CA 1
ATOM 724 C C . ASP A 1 94 ? 11.699 4.608 3.730 1.00 69.00 94 ASP A C 1
ATOM 726 O O . ASP A 1 94 ? 11.589 3.521 3.161 1.00 69.00 94 ASP A O 1
ATOM 730 N N . CYS A 1 95 ? 12.838 4.951 4.341 1.00 68.75 95 CYS A N 1
ATOM 731 C CA . CYS A 1 95 ? 14.067 4.158 4.251 1.00 68.75 95 CYS A CA 1
ATOM 732 C C . CYS A 1 95 ? 13.928 2.729 4.798 1.00 68.75 95 CYS A C 1
ATOM 734 O O . CYS A 1 95 ? 14.549 1.807 4.267 1.00 68.75 95 CYS A O 1
ATOM 736 N N . GLY A 1 96 ? 13.114 2.530 5.840 1.00 69.81 96 GLY A N 1
ATOM 737 C CA . GLY A 1 96 ? 12.837 1.203 6.386 1.00 69.81 96 GLY A CA 1
ATOM 738 C C . GLY A 1 96 ? 12.086 0.345 5.374 1.00 69.81 96 GLY A C 1
ATOM 739 O O . GLY A 1 96 ? 12.493 -0.767 5.057 1.00 69.81 96 GLY A O 1
ATOM 740 N N . SER A 1 97 ? 11.029 0.896 4.799 1.00 69.81 97 SER A N 1
ATOM 741 C CA . SER A 1 97 ? 10.116 0.163 3.929 1.00 69.81 97 SER A CA 1
ATOM 742 C C . SER A 1 97 ? 10.681 -0.070 2.526 1.00 69.81 97 SER A C 1
ATOM 744 O O . SER A 1 97 ? 10.483 -1.151 1.972 1.00 69.81 97 SER A O 1
ATOM 746 N N . LEU A 1 98 ? 11.501 0.857 2.010 1.00 68.25 98 LEU A N 1
ATOM 747 C CA . LEU A 1 98 ? 12.292 0.659 0.789 1.00 68.25 98 LEU A CA 1
ATOM 748 C C . LEU A 1 98 ? 13.233 -0.552 0.890 1.00 68.25 98 LEU A C 1
ATOM 750 O O . LEU A 1 98 ? 13.465 -1.223 -0.110 1.00 68.25 98 LEU A O 1
ATOM 754 N N . ARG A 1 99 ? 13.763 -0.850 2.086 1.00 70.31 99 ARG A N 1
ATOM 755 C CA . ARG A 1 99 ? 14.642 -2.010 2.323 1.00 70.31 99 ARG A CA 1
ATOM 756 C C . ARG A 1 99 ? 13.888 -3.325 2.485 1.00 70.31 99 ARG A C 1
ATOM 758 O O . ARG A 1 99 ? 14.477 -4.378 2.265 1.00 70.31 99 ARG A O 1
ATOM 765 N N . PHE A 1 100 ? 12.633 -3.276 2.927 1.00 7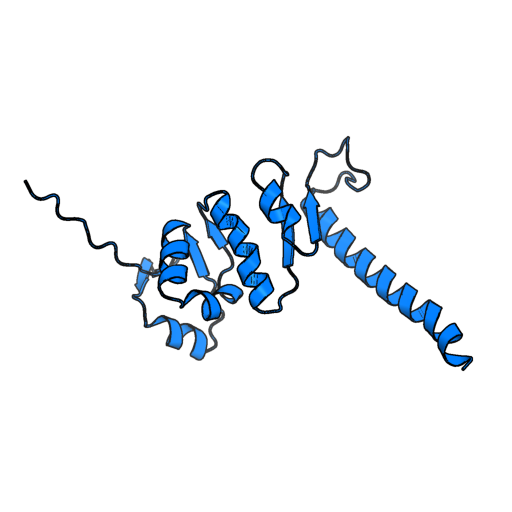3.25 100 PHE A N 1
ATOM 766 C CA . PHE A 1 100 ? 11.826 -4.478 3.131 1.00 73.25 100 PHE A CA 1
ATOM 767 C C . PHE A 1 100 ? 11.097 -4.929 1.866 1.00 73.25 100 PHE A C 1
ATOM 769 O O . PHE A 1 100 ? 10.815 -6.115 1.748 1.00 73.25 100 PHE A O 1
ATOM 776 N N . ALA A 1 101 ? 10.774 -4.022 0.941 1.00 75.31 101 ALA A N 1
ATOM 777 C CA . ALA A 1 101 ? 10.155 -4.384 -0.331 1.00 75.31 101 ALA A CA 1
ATOM 778 C C . ALA A 1 101 ? 11.092 -5.244 -1.201 1.00 75.31 101 ALA A C 1
ATOM 780 O O . ALA A 1 101 ? 12.314 -5.132 -1.111 1.00 75.31 101 ALA A O 1
ATOM 781 N N . HIS A 1 102 ? 10.524 -6.060 -2.096 1.00 77.94 102 HIS A N 1
ATOM 782 C CA . HIS A 1 102 ? 11.325 -6.850 -3.043 1.00 77.94 102 HIS A CA 1
ATOM 783 C C . HIS A 1 102 ? 12.104 -5.955 -4.014 1.00 77.94 102 HIS A C 1
ATOM 785 O O . HIS A 1 102 ? 13.209 -6.297 -4.430 1.00 77.94 102 HIS A O 1
ATOM 791 N N . ALA A 1 103 ? 11.528 -4.804 -4.364 1.00 80.81 103 ALA A N 1
ATOM 792 C CA . ALA A 1 103 ? 12.185 -3.758 -5.130 1.00 80.81 103 ALA A CA 1
ATOM 793 C C . ALA A 1 103 ? 11.874 -2.388 -4.511 1.00 80.81 103 ALA A C 1
ATOM 795 O O . ALA A 1 103 ? 10.712 -1.987 -4.428 1.00 80.81 103 ALA A O 1
ATOM 796 N N . GLY A 1 104 ? 12.910 -1.673 -4.077 1.00 77.00 104 GLY A N 1
ATOM 797 C CA . GLY A 1 104 ? 12.811 -0.310 -3.560 1.00 77.00 104 GLY A CA 1
ATOM 798 C C . GLY A 1 104 ? 13.398 0.696 -4.547 1.00 77.00 104 GLY A C 1
ATOM 799 O O . GLY A 1 104 ? 14.535 0.529 -4.985 1.00 77.00 104 GLY A O 1
ATOM 800 N N . VAL A 1 105 ? 12.648 1.747 -4.876 1.00 78.31 105 VAL A N 1
ATOM 801 C CA . VAL A 1 105 ? 13.098 2.856 -5.726 1.00 78.31 105 VAL A CA 1
ATOM 802 C C . VAL A 1 105 ? 13.101 4.146 -4.912 1.00 78.31 105 VAL A C 1
ATOM 804 O O . VAL A 1 105 ? 12.051 4.654 -4.526 1.00 78.31 105 VAL A O 1
ATOM 807 N N . ALA A 1 106 ? 14.285 4.693 -4.647 1.00 77.44 106 ALA A N 1
ATOM 808 C CA . ALA A 1 106 ? 14.399 6.007 -4.026 1.00 77.44 106 ALA A CA 1
ATOM 809 C C . ALA A 1 106 ? 14.238 7.098 -5.094 1.00 77.44 106 ALA A C 1
ATOM 811 O O . ALA A 1 106 ? 14.982 7.126 -6.076 1.00 77.44 106 ALA A O 1
ATOM 812 N N . LEU A 1 107 ? 13.265 7.984 -4.901 1.00 73.62 107 LEU A N 1
ATOM 813 C CA . LEU A 1 107 ? 13.076 9.175 -5.717 1.00 73.62 107 LEU A CA 1
ATOM 814 C C . LEU A 1 107 ? 14.009 10.257 -5.175 1.00 73.62 107 LEU A C 1
ATOM 816 O O . LEU A 1 107 ? 13.718 10.903 -4.174 1.00 73.62 107 LEU A O 1
ATOM 820 N N . ILE A 1 108 ? 15.162 10.395 -5.816 1.00 68.25 108 ILE A N 1
ATOM 821 C CA . ILE A 1 108 ? 16.138 11.446 -5.532 1.00 68.25 108 ILE A CA 1
ATOM 822 C C . ILE A 1 108 ? 16.000 12.570 -6.557 1.00 68.25 108 ILE A C 1
ATOM 824 O O . ILE A 1 108 ? 15.492 12.352 -7.660 1.00 68.25 108 ILE A O 1
ATOM 828 N N . ASP A 1 109 ? 16.457 13.762 -6.182 1.00 61.28 109 ASP A N 1
ATOM 829 C CA . ASP A 1 109 ? 16.471 14.914 -7.077 1.00 61.28 109 ASP A CA 1
ATOM 830 C C . ASP A 1 109 ? 17.261 14.605 -8.362 1.00 61.28 109 ASP A C 1
ATOM 832 O O . ASP A 1 109 ? 18.211 13.809 -8.351 1.00 61.28 109 ASP A O 1
ATOM 836 N N . ALA A 1 110 ? 16.832 15.193 -9.479 1.00 55.72 110 ALA A N 1
ATOM 837 C CA . ALA A 1 110 ? 17.210 14.738 -10.818 1.00 55.72 110 ALA A CA 1
ATOM 838 C C . ALA A 1 110 ? 18.727 14.785 -11.086 1.00 55.72 110 ALA A C 1
ATOM 840 O O . ALA A 1 110 ? 19.242 13.965 -11.843 1.00 55.72 110 ALA A O 1
ATOM 841 N N . ASP A 1 111 ? 19.453 15.665 -10.395 1.00 51.72 111 ASP A N 1
ATOM 842 C CA . ASP A 1 111 ? 20.897 15.867 -10.558 1.00 51.72 111 ASP A CA 1
ATOM 843 C C . ASP A 1 111 ? 21.774 14.703 -10.064 1.00 51.72 111 ASP A C 1
ATOM 845 O O . ASP A 1 111 ? 22.961 14.646 -10.384 1.00 51.72 111 ASP A O 1
ATOM 849 N N . VAL A 1 112 ? 21.224 13.759 -9.291 1.00 51.34 112 VAL A N 1
ATOM 850 C CA . VAL A 1 112 ? 22.004 12.658 -8.684 1.00 51.34 112 VAL A CA 1
ATOM 851 C C . VAL A 1 112 ? 21.602 11.278 -9.217 1.00 51.34 112 VAL A C 1
ATOM 853 O O . VAL A 1 112 ? 22.171 10.258 -8.826 1.00 51.34 112 VAL A O 1
ATOM 856 N N . SER A 1 113 ? 20.618 11.224 -10.115 1.00 49.28 113 SER A N 1
ATOM 857 C CA . SER A 1 113 ? 20.002 9.986 -10.584 1.00 49.28 113 SER A CA 1
ATOM 858 C C . SER A 1 113 ? 20.376 9.684 -12.029 1.00 49.28 113 SER A C 1
ATOM 860 O O . SER A 1 113 ? 19.982 10.392 -12.950 1.00 49.28 113 SER A O 1
ATOM 862 N N . LEU A 1 114 ? 21.034 8.540 -12.241 1.00 51.38 114 LEU A N 1
ATOM 863 C CA . LEU A 1 114 ? 21.274 7.957 -13.572 1.00 51.38 114 LEU A CA 1
ATOM 864 C C . LEU A 1 114 ? 19.972 7.670 -14.355 1.00 51.38 114 LEU A C 1
ATOM 866 O O . LEU A 1 114 ? 20.030 7.379 -15.546 1.00 51.38 114 LEU A O 1
ATOM 870 N N . PHE A 1 115 ? 18.810 7.735 -13.693 1.00 50.81 115 PHE A N 1
ATOM 871 C CA . PHE A 1 115 ? 17.490 7.412 -14.244 1.00 50.81 115 PHE A CA 1
ATOM 872 C C . PHE A 1 115 ? 16.513 8.601 -14.240 1.00 50.81 115 PHE A C 1
ATOM 874 O O . PHE A 1 115 ? 15.358 8.451 -14.647 1.00 50.81 115 PHE A O 1
ATOM 881 N N . ALA A 1 116 ? 16.936 9.782 -13.783 1.00 51.78 116 ALA A N 1
ATOM 882 C CA . ALA A 1 116 ? 16.107 10.980 -13.780 1.00 51.78 116 ALA A CA 1
ATOM 883 C C . ALA A 1 116 ? 16.331 11.762 -15.072 1.00 51.78 116 ALA A C 1
ATOM 885 O O . ALA A 1 116 ? 17.030 12.767 -15.124 1.00 51.78 116 ALA A O 1
ATOM 886 N N . ASN A 1 117 ? 15.705 11.295 -16.145 1.00 48.88 117 ASN A N 1
ATOM 887 C CA . ASN A 1 117 ? 15.436 12.186 -17.267 1.00 48.88 117 ASN A CA 1
ATOM 888 C C . ASN A 1 117 ? 14.382 13.217 -16.817 1.00 48.88 117 ASN A C 1
ATOM 890 O O . ASN A 1 117 ? 13.614 12.921 -15.907 1.00 48.88 117 ASN A O 1
ATOM 894 N N . ASN A 1 118 ? 14.323 1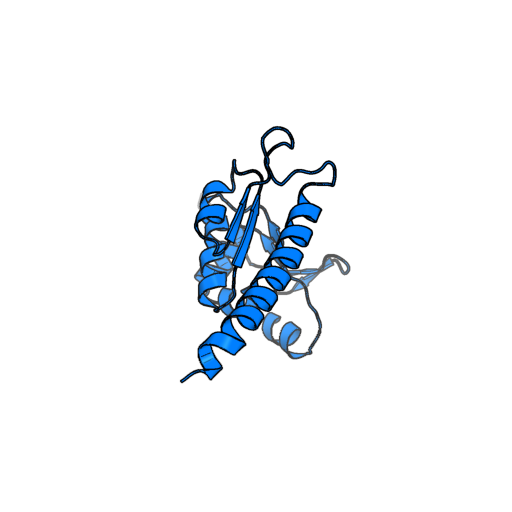4.391 -17.459 1.00 48.91 118 ASN A N 1
ATOM 895 C CA . ASN A 1 118 ? 13.449 15.558 -17.180 1.00 48.91 118 ASN A CA 1
ATOM 896 C C . ASN A 1 118 ? 11.912 15.303 -17.181 1.00 48.91 118 ASN A C 1
ATOM 898 O O . ASN A 1 118 ? 11.116 16.220 -17.374 1.00 48.91 118 ASN A O 1
ATOM 902 N N . VAL A 1 119 ? 11.475 14.058 -17.010 1.00 50.44 119 VAL A N 1
ATOM 903 C CA . VAL A 1 119 ? 10.092 13.600 -16.911 1.00 50.44 119 VAL A CA 1
ATOM 904 C C . VAL A 1 119 ? 9.809 13.282 -15.444 1.00 50.44 119 VAL A C 1
ATOM 906 O O . VAL A 1 119 ? 10.651 12.714 -14.755 1.00 50.44 119 VAL A O 1
ATOM 909 N N . SER A 1 120 ? 8.628 13.664 -14.956 1.00 56.94 120 SER A N 1
ATOM 910 C CA . SER A 1 120 ? 8.236 13.552 -13.547 1.00 56.94 120 SER A CA 1
ATOM 911 C C . SER A 1 120 ? 8.618 12.192 -12.944 1.00 56.94 120 SER A C 1
ATOM 913 O O . SER A 1 120 ? 8.272 11.153 -13.502 1.00 56.94 120 SER A O 1
ATOM 915 N N . LEU A 1 121 ? 9.291 12.219 -11.789 1.00 68.81 121 LEU A N 1
ATOM 916 C CA . LEU A 1 121 ? 9.939 11.091 -11.095 1.00 68.81 121 LEU A CA 1
ATOM 917 C C . LEU A 1 121 ? 9.121 9.783 -11.040 1.00 68.81 121 LEU A C 1
ATOM 919 O O . LEU A 1 121 ? 9.688 8.693 -11.086 1.00 68.81 121 LEU A O 1
ATOM 923 N N . ILE A 1 122 ? 7.790 9.871 -10.988 1.00 77.00 122 ILE A N 1
ATOM 924 C CA . ILE A 1 122 ? 6.900 8.703 -10.957 1.00 77.00 122 ILE A CA 1
ATOM 925 C C . ILE A 1 122 ? 6.816 7.960 -12.303 1.00 77.00 122 ILE A C 1
ATOM 927 O O . ILE A 1 122 ? 6.746 6.731 -12.333 1.00 77.00 122 ILE A O 1
ATOM 931 N N . TRP A 1 123 ? 6.879 8.675 -13.431 1.00 79.81 123 TRP A N 1
ATOM 932 C CA . TRP A 1 123 ? 6.838 8.072 -14.767 1.00 79.81 123 TRP A CA 1
ATOM 933 C C . TRP A 1 123 ? 8.080 7.228 -15.044 1.00 79.81 123 TRP A C 1
ATOM 935 O O . TRP A 1 123 ? 7.983 6.200 -15.716 1.00 79.81 123 TRP A O 1
ATOM 945 N N . SER A 1 124 ? 9.228 7.609 -14.478 1.00 77.00 124 SER A N 1
ATOM 946 C CA . SER A 1 124 ? 10.471 6.841 -14.580 1.00 77.00 124 SER A CA 1
ATOM 947 C C . SER A 1 124 ? 10.338 5.446 -13.970 1.00 77.00 124 SER A C 1
ATOM 949 O O . SER A 1 124 ? 10.874 4.492 -14.527 1.00 77.00 124 SER A O 1
ATOM 951 N N . VAL A 1 125 ? 9.557 5.284 -12.894 1.00 82.06 125 VAL A N 1
ATOM 952 C CA . VAL A 1 125 ? 9.271 3.964 -12.301 1.00 82.06 125 VAL A CA 1
ATOM 953 C C . VAL A 1 125 ? 8.488 3.088 -13.283 1.00 82.06 125 VAL A C 1
ATOM 955 O O . VAL A 1 125 ? 8.818 1.920 -13.483 1.00 82.06 125 VAL A O 1
ATOM 958 N N . VAL A 1 126 ? 7.491 3.658 -13.965 1.00 84.00 126 VAL A N 1
ATOM 959 C CA . VAL A 1 126 ? 6.710 2.943 -14.990 1.00 84.00 126 VAL A CA 1
ATOM 960 C C . VAL A 1 126 ? 7.591 2.555 -16.181 1.00 84.00 126 VAL A C 1
ATOM 962 O O . VAL A 1 126 ? 7.493 1.432 -16.686 1.00 84.00 126 VAL A O 1
ATOM 965 N N . GLY A 1 127 ? 8.468 3.465 -16.617 1.00 83.69 127 GLY A N 1
ATOM 966 C CA . GLY A 1 127 ? 9.470 3.211 -17.654 1.00 83.69 127 GLY A CA 1
ATOM 967 C C . GLY A 1 127 ? 10.399 2.057 -17.279 1.00 83.69 127 GLY A C 1
ATOM 968 O O . GLY A 1 127 ? 10.499 1.086 -18.029 1.00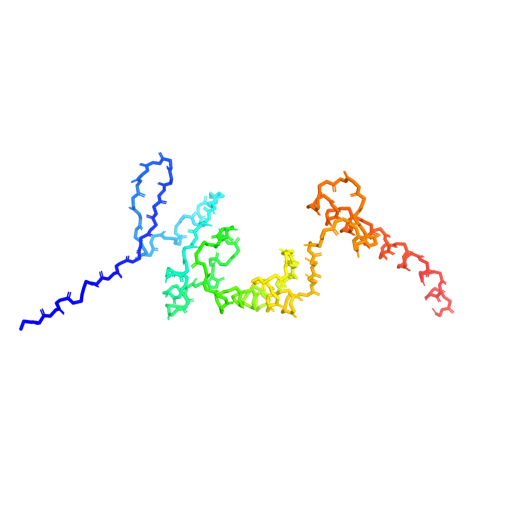 83.69 127 GLY A O 1
ATOM 969 N N . LEU A 1 128 ? 10.964 2.099 -16.071 1.00 83.56 128 LEU A N 1
ATOM 970 C CA . LEU A 1 128 ? 11.831 1.056 -15.525 1.00 83.56 128 LEU A CA 1
ATOM 971 C C . LEU A 1 128 ? 11.132 -0.308 -15.493 1.00 83.56 128 LEU A C 1
ATOM 973 O O . LEU A 1 128 ? 11.705 -1.311 -15.916 1.00 83.56 128 LEU A O 1
ATOM 977 N N . CYS A 1 129 ? 9.872 -0.364 -15.054 1.00 85.12 129 CYS A N 1
ATOM 978 C CA . CYS A 1 129 ? 9.099 -1.605 -15.071 1.00 85.12 129 CYS A CA 1
ATOM 979 C C . CYS A 1 129 ? 8.869 -2.131 -16.497 1.00 85.12 129 CYS A C 1
ATOM 981 O O . CYS A 1 129 ? 8.926 -3.343 -16.722 1.00 85.12 129 CYS A O 1
ATOM 983 N N . ARG A 1 130 ? 8.610 -1.251 -17.474 1.00 86.12 130 ARG A N 1
ATOM 984 C CA . ARG A 1 130 ? 8.451 -1.649 -18.883 1.00 86.12 130 ARG A CA 1
ATOM 985 C C . ARG A 1 130 ? 9.750 -2.209 -19.453 1.00 86.12 130 ARG A C 1
ATOM 987 O O . ARG A 1 130 ? 9.730 -3.294 -20.032 1.00 86.12 130 ARG A O 1
ATOM 994 N N . GLU A 1 131 ? 10.858 -1.503 -19.267 1.00 87.00 131 GLU A N 1
ATOM 995 C CA . GLU A 1 131 ? 12.175 -1.913 -19.759 1.00 87.00 131 GLU A CA 1
ATOM 996 C C . GLU A 1 131 ? 12.665 -3.194 -19.081 1.00 87.00 131 GLU A C 1
ATOM 998 O O . GLU A 1 131 ? 13.136 -4.104 -19.762 1.00 87.00 131 GLU A O 1
ATOM 1003 N N . GLY A 1 132 ? 12.460 -3.326 -17.768 1.00 85.31 132 GLY A N 1
ATOM 1004 C CA . GLY A 1 132 ? 12.780 -4.537 -17.014 1.00 85.31 132 GLY A CA 1
ATOM 1005 C C . GLY A 1 132 ? 12.067 -5.775 -17.564 1.00 85.31 132 GLY A C 1
ATOM 1006 O O . GLY A 1 132 ? 12.707 -6.802 -17.789 1.00 85.31 132 GLY A O 1
ATOM 1007 N N . ARG A 1 133 ? 10.765 -5.678 -17.878 1.00 87.56 133 ARG A N 1
ATOM 1008 C CA . ARG A 1 133 ? 10.023 -6.787 -18.510 1.00 87.56 133 ARG A CA 1
ATOM 1009 C C . ARG A 1 133 ? 10.580 -7.150 -19.885 1.00 87.56 133 ARG A C 1
ATOM 1011 O O . ARG A 1 133 ? 10.745 -8.334 -20.175 1.00 87.56 133 ARG A O 1
ATOM 1018 N N . CYS A 1 134 ? 10.888 -6.153 -20.716 1.00 84.88 134 CYS A N 1
ATOM 1019 C CA . CYS A 1 134 ? 11.493 -6.383 -22.030 1.00 84.88 134 CYS A CA 1
ATOM 1020 C C . CYS A 1 134 ? 12.868 -7.055 -21.914 1.00 84.88 134 CYS A C 1
ATOM 1022 O O . CYS A 1 134 ? 13.143 -8.008 -22.640 1.00 84.88 134 CYS A O 1
ATOM 1024 N N . SER A 1 135 ? 13.704 -6.603 -20.976 1.00 88.56 135 SER A N 1
ATOM 1025 C CA . SER A 1 135 ? 15.039 -7.155 -20.726 1.00 88.56 135 SER A CA 1
ATOM 1026 C C . SER A 1 135 ? 14.983 -8.621 -20.290 1.0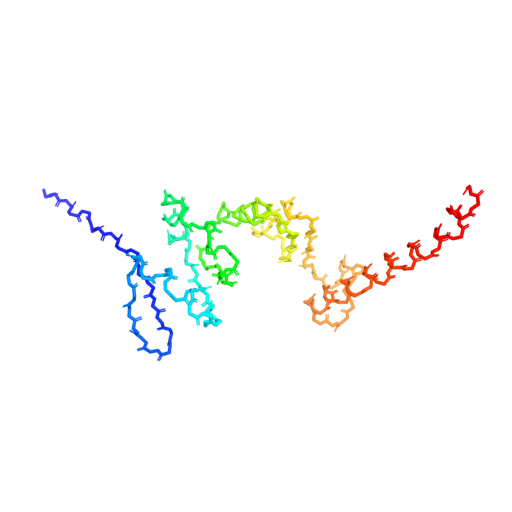0 88.56 135 SER A C 1
ATOM 1028 O O . SER A 1 135 ? 15.706 -9.463 -20.828 1.00 88.56 135 SER A O 1
ATOM 1030 N N . VAL A 1 136 ? 14.062 -8.963 -19.383 1.00 86.50 136 VAL A N 1
ATOM 1031 C CA . VAL A 1 136 ? 13.851 -10.350 -18.944 1.00 86.50 136 VAL A CA 1
ATOM 1032 C C . VAL A 1 136 ? 13.369 -11.223 -20.104 1.00 86.50 136 VAL A C 1
ATOM 1034 O O . VAL A 1 136 ? 13.919 -12.301 -20.328 1.00 86.50 136 VAL A O 1
ATOM 1037 N N . ALA A 1 137 ? 12.393 -10.759 -20.890 1.00 86.06 137 ALA A N 1
ATOM 1038 C CA . ALA A 1 137 ? 11.897 -11.500 -22.049 1.00 86.06 137 ALA A CA 1
ATOM 1039 C C . ALA A 1 137 ? 12.996 -11.743 -23.099 1.00 86.06 137 ALA A C 1
ATOM 1041 O O . ALA A 1 137 ? 13.137 -12.858 -23.607 1.00 86.06 137 ALA A O 1
ATOM 1042 N N . ALA A 1 138 ? 13.812 -10.724 -23.383 1.00 85.69 138 ALA A N 1
ATOM 1043 C CA . ALA A 1 138 ? 14.942 -10.829 -24.300 1.00 85.69 138 ALA A CA 1
ATOM 1044 C C . ALA A 1 138 ? 16.007 -11.805 -23.779 1.00 85.69 138 ALA A C 1
ATOM 1046 O O . ALA A 1 138 ? 16.474 -12.658 -24.534 1.00 85.69 138 ALA A O 1
ATOM 1047 N N . SER A 1 139 ? 16.327 -11.737 -22.484 1.00 87.31 139 SER A N 1
ATOM 1048 C CA . SER A 1 139 ? 17.290 -12.632 -21.834 1.00 87.31 139 SER A CA 1
ATOM 1049 C C . SER A 1 139 ? 16.840 -14.092 -21.897 1.00 87.31 139 SER A C 1
ATOM 1051 O O . SER A 1 139 ? 17.619 -14.953 -22.288 1.00 87.31 139 SER A O 1
ATOM 1053 N N . PHE A 1 140 ? 15.568 -14.397 -21.614 1.00 81.00 140 PHE A N 1
ATOM 1054 C CA . PHE A 1 140 ? 15.041 -15.763 -21.762 1.00 81.00 140 PHE A CA 1
ATOM 1055 C C . PHE A 1 140 ? 15.013 -16.240 -23.220 1.00 81.00 140 PHE A C 1
ATOM 1057 O O . PHE A 1 140 ? 15.207 -17.426 -23.499 1.00 81.00 140 PHE A O 1
ATOM 1064 N N . SER A 1 141 ? 14.783 -15.333 -24.170 1.00 76.62 141 SER A N 1
ATOM 1065 C CA . SER A 1 141 ? 14.827 -15.667 -25.593 1.00 76.62 141 SER A CA 1
ATOM 1066 C C . SER A 1 141 ? 16.249 -15.936 -26.089 1.00 76.62 141 SER A C 1
ATOM 1068 O O . SER A 1 141 ? 16.421 -16.755 -26.992 1.00 76.62 141 SER A O 1
ATOM 1070 N N . SER A 1 142 ? 17.265 -15.290 -25.512 1.00 72.75 142 SER A N 1
ATOM 1071 C CA . SER A 1 142 ? 18.665 -15.493 -25.896 1.00 72.75 142 SER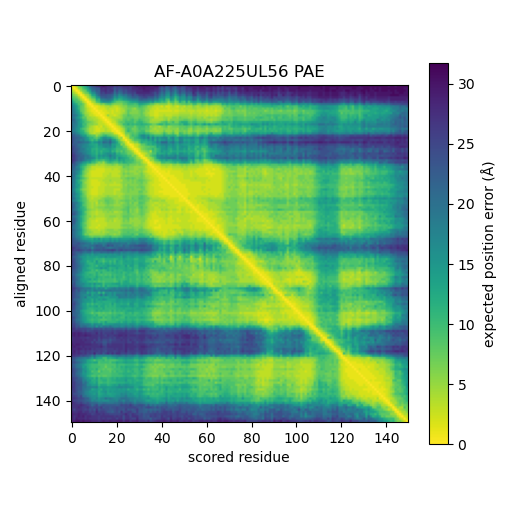 A CA 1
ATOM 1072 C C . SER A 1 142 ? 19.278 -16.765 -25.298 1.00 72.75 142 SER A C 1
ATOM 1074 O O . SER A 1 142 ? 20.132 -17.369 -25.943 1.00 72.75 142 SER A O 1
ATOM 1076 N N . VAL A 1 143 ? 18.798 -17.253 -24.143 1.00 69.50 143 VAL A N 1
ATOM 1077 C CA . VAL A 1 143 ? 19.211 -18.570 -23.597 1.00 69.50 143 VAL A CA 1
ATOM 1078 C C . VAL A 1 143 ? 18.463 -19.766 -24.199 1.00 69.50 143 VAL A C 1
ATOM 1080 O O . VAL A 1 143 ? 18.948 -20.894 -24.122 1.00 69.50 143 VAL A O 1
ATOM 1083 N N . LYS A 1 144 ? 17.315 -19.555 -24.854 1.00 58.50 144 LYS A N 1
ATOM 1084 C CA . LYS A 1 144 ? 16.552 -20.612 -25.548 1.00 58.50 144 LYS A CA 1
ATOM 1085 C C . LYS A 1 144 ? 17.367 -21.447 -26.557 1.00 58.50 144 L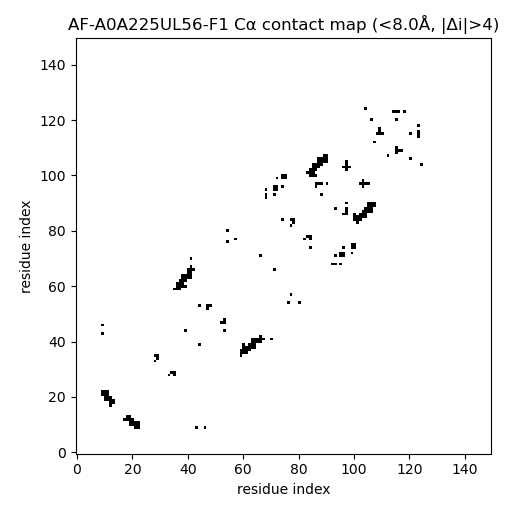YS A C 1
ATOM 1087 O O . LYS A 1 144 ? 17.220 -22.667 -26.531 1.00 58.50 144 LYS A O 1
ATOM 1092 N N . PRO A 1 145 ? 18.209 -20.867 -27.436 1.00 59.78 145 PRO A N 1
ATOM 1093 C CA . PRO A 1 145 ? 19.060 -21.660 -28.326 1.00 59.78 145 PRO A CA 1
ATOM 1094 C C . PRO A 1 145 ? 20.180 -22.419 -27.595 1.00 59.78 145 PRO A C 1
ATOM 1096 O O . PRO A 1 145 ? 20.573 -23.480 -28.062 1.00 59.78 145 PRO A O 1
ATOM 1099 N N . VAL A 1 146 ? 20.652 -21.934 -26.440 1.00 57.78 146 VAL A N 1
ATOM 1100 C CA . VAL A 1 146 ? 21.691 -22.607 -25.632 1.00 57.78 146 VAL A CA 1
ATOM 1101 C C . VAL A 1 146 ? 21.134 -23.845 -24.921 1.00 57.78 146 VAL A C 1
ATOM 1103 O O . VAL A 1 146 ? 21.794 -24.875 -24.866 1.00 57.78 146 VAL A O 1
ATOM 1106 N N . LEU A 1 147 ? 19.892 -23.781 -24.432 1.00 56.16 147 LEU A N 1
ATOM 1107 C CA . LEU A 1 147 ? 19.216 -24.912 -23.779 1.00 56.16 147 LEU A CA 1
ATOM 1108 C C . LEU A 1 147 ? 18.741 -26.000 -24.756 1.00 56.16 147 LEU A C 1
ATOM 1110 O O . LEU A 1 147 ? 18.484 -27.117 -24.330 1.00 56.16 147 LEU A O 1
ATOM 1114 N N . ARG A 1 148 ? 18.624 -25.698 -26.056 1.00 51.31 148 ARG A N 1
ATOM 1115 C CA . ARG A 1 148 ? 18.229 -26.662 -27.104 1.00 51.31 148 ARG A CA 1
ATOM 1116 C C . ARG A 1 148 ? 19.378 -27.539 -27.619 1.00 51.31 148 ARG A C 1
ATOM 1118 O O . ARG A 1 148 ? 19.152 -28.344 -28.516 1.00 51.31 148 ARG A O 1
ATOM 1125 N N . LEU A 1 149 ? 20.591 -27.341 -27.103 1.00 53.38 149 LEU A N 1
ATOM 1126 C CA . LEU A 1 149 ? 21.804 -28.074 -27.481 1.00 53.38 149 LEU A CA 1
ATOM 1127 C C . LEU A 1 149 ? 22.130 -29.248 -26.534 1.00 53.38 149 LEU A C 1
ATOM 1129 O O . LEU A 1 149 ? 23.213 -29.819 -26.646 1.00 53.38 149 LEU A O 1
ATOM 1133 N N . PHE A 1 150 ? 21.203 -29.622 -25.645 1.00 49.09 150 PHE A N 1
ATOM 1134 C CA . PHE A 1 150 ? 21.273 -30.814 -24.794 1.00 49.09 150 PHE A CA 1
ATOM 1135 C C . PHE A 1 150 ? 20.028 -31.682 -24.970 1.00 49.09 150 PHE A C 1
ATOM 1137 O O . PHE A 1 150 ? 18.929 -31.102 -25.134 1.00 49.09 150 PHE A O 1
#

Nearest PDB structures (foldseek):
  8a45-assembly1_F  TM=3.368E-01  e=9.803E+00  Pseudomonas aeruginosa LESB58

Secondary structure (DSSP, 8-state):
----------EEE-TTT--EEETTTHHHHHHTT--PPEEEEHHHHHHHHHTT-HHHHGGGEEEEES--HHHHTTHHHHHHTT---EEEE-SSS-HHHHHHSSEEEE---GGG-TT--SS-HHHHHHHHHHHHHHHHHHHHHHHHHHHTT-

Solvent-accessible surface area (backbone atoms only — not comparable to full-atom values): 9286 Å² total; per-residue (Å²): 134,85,79,77,74,76,82,82,76,75,68,47,70,44,89,86,77,69,47,77,45,56,82,76,56,62,63,56,56,66,68,72,71,54,93,68,79,37,71,42,43,36,70,56,48,56,50,35,51,76,70,63,56,38,77,81,43,54,89,40,45,79,41,79,40,84,52,50,74,76,50,50,51,52,58,56,59,49,44,73,75,72,46,89,45,70,36,75,38,72,47,76,82,38,48,68,36,33,68,69,29,81,43,50,45,71,55,66,65,53,94,79,40,100,70,45,58,103,56,65,75,69,57,43,54,56,50,50,55,52,52,50,53,51,51,52,54,50,52,57,58,65,46,48,70,65,63,68,76,112

Radius of gyration: 21.15 Å; Cα contacts (8 Å, |Δi|>4): 129; chains: 1; bounding box: 45×47×67 Å

InterPro domains:
  IPR006544 P-type ATPase, subfamily V [PTHR45630] (8-144)
  IPR023214 HAD superfamily [G3DSA:3.40.50.1000] (2-122)
  IPR036412 HAD-like superfamily [SSF56784] (76-123)

pLDDT: mean 71.01, std 13.59, range [34.44, 88.56]

Sequence (150 aa):
MVSTKEVKKLVWHDVDSEEEYELPQDKRMFEDGEDVELAVTGVAFVYLVAMGQIKGLLLHIRIYSRMTRDGIVGGKRHMETGATTGMCGDGGNDCGSLRFAHAGVALIDADVSLFANNVSLIWSVVGLCREGRCSVAASFSSVKPVLRLF

Organism: NCBI:txid4795

Foldseek 3Di:
DDPPDPPDADWDADPPPRDIHHPPCVVVCVVVPDLAADAEEQVRVVVCVVVVNCLVCVVRYDHYPPHQLVRLVCVVSVVVNVDQFEDEECCPSCVVNLVVHPHHHHQYDQVPDPQRDVDPSVVSVVVCVVVVVVVVVVVVVVCVVVVVVD